Protein AF-A0A2G6DT17-F1 (afdb_monomer_lite)

Structure (mmCIF, N/CA/C/O backbone):
data_AF-A0A2G6DT17-F1
#
_entry.id   AF-A0A2G6DT17-F1
#
loop_
_atom_site.group_PDB
_atom_site.id
_atom_site.type_symbol
_atom_site.label_atom_id
_atom_site.label_alt_id
_atom_site.label_comp_id
_atom_site.label_asym_id
_atom_site.label_entity_id
_atom_site.label_seq_id
_atom_site.pdbx_PDB_ins_code
_atom_site.Cartn_x
_atom_site.Cartn_y
_atom_site.Cartn_z
_atom_site.occupancy
_atom_site.B_iso_or_equiv
_atom_site.auth_seq_id
_atom_site.auth_comp_id
_atom_site.auth_asym_id
_atom_site.auth_atom_id
_atom_site.pdbx_PDB_model_num
ATOM 1 N N . PRO A 1 1 ? 9.570 11.454 -1.236 1.00 67.00 1 PRO A N 1
ATOM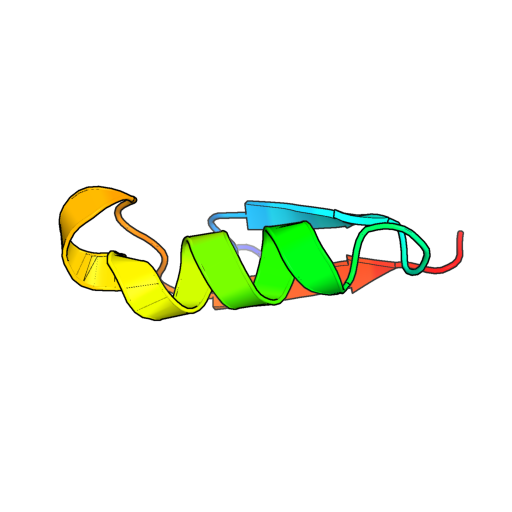 2 C CA . PRO A 1 1 ? 8.347 10.808 -1.788 1.00 67.00 1 PRO A CA 1
ATOM 3 C C . PRO A 1 1 ? 7.958 9.486 -1.101 1.00 67.00 1 PRO A C 1
ATOM 5 O O . PRO A 1 1 ? 6.769 9.193 -1.019 1.00 67.00 1 PRO A O 1
ATOM 8 N N . GLU A 1 2 ? 8.935 8.709 -0.614 1.00 79.69 2 GLU A N 1
ATOM 9 C CA . GLU A 1 2 ? 8.724 7.342 -0.097 1.00 79.69 2 GLU A CA 1
ATOM 10 C C . GLU A 1 2 ? 8.216 7.254 1.341 1.00 79.69 2 GLU A C 1
ATOM 12 O O . GLU A 1 2 ? 7.559 6.285 1.688 1.00 79.69 2 GLU A O 1
ATOM 17 N N . LYS A 1 3 ? 8.455 8.285 2.160 1.00 87.62 3 LYS A N 1
ATOM 18 C CA . LYS A 1 3 ? 8.134 8.286 3.600 1.00 87.62 3 LYS A CA 1
ATOM 19 C C . LYS A 1 3 ? 6.655 8.040 3.933 1.00 87.62 3 LYS A C 1
ATOM 21 O O . LYS A 1 3 ? 6.345 7.737 5.074 1.00 87.62 3 LYS A O 1
ATOM 26 N N . PHE A 1 4 ? 5.762 8.203 2.959 1.00 92.38 4 PHE A N 1
ATOM 27 C CA . PHE A 1 4 ? 4.324 8.006 3.136 1.00 92.38 4 PHE A CA 1
ATOM 28 C C . PHE A 1 4 ? 3.791 6.751 2.447 1.00 92.38 4 PHE A C 1
ATOM 30 O O . PHE A 1 4 ? 2.631 6.418 2.653 1.00 92.38 4 PHE A O 1
ATOM 37 N N . VAL A 1 5 ? 4.602 6.077 1.621 1.00 95.38 5 VAL A N 1
ATOM 38 C CA . VAL A 1 5 ? 4.195 4.849 0.928 1.00 95.38 5 VAL A CA 1
ATOM 39 C C . VAL A 1 5 ? 4.100 3.728 1.950 1.00 95.38 5 VAL A C 1
ATOM 41 O O . VAL A 1 5 ? 5.110 3.369 2.549 1.00 95.38 5 VAL A O 1
ATOM 44 N N . THR A 1 6 ? 2.903 3.174 2.130 1.00 96.44 6 THR A N 1
ATOM 45 C CA . THR A 1 6 ? 2.690 2.040 3.037 1.00 96.44 6 THR A CA 1
ATOM 46 C C . THR A 1 6 ? 2.505 0.725 2.298 1.00 96.44 6 THR A C 1
ATOM 48 O O . THR A 1 6 ? 2.868 -0.306 2.847 1.00 96.44 6 THR A O 1
ATOM 51 N N . HIS A 1 7 ? 2.014 0.752 1.055 1.00 96.25 7 HIS A N 1
ATOM 52 C CA . HIS A 1 7 ? 1.832 -0.453 0.244 1.00 96.25 7 HIS A CA 1
ATOM 53 C C . HIS A 1 7 ? 2.326 -0.239 -1.185 1.00 96.25 7 HIS A C 1
ATOM 55 O O . HIS A 1 7 ? 2.224 0.860 -1.745 1.00 96.25 7 HIS A O 1
ATOM 61 N N . ARG A 1 8 ? 2.870 -1.308 -1.764 1.00 96.50 8 ARG A N 1
ATOM 62 C CA . ARG A 1 8 ? 3.364 -1.358 -3.139 1.00 96.50 8 ARG A CA 1
ATOM 63 C C . ARG A 1 8 ? 2.812 -2.611 -3.795 1.00 96.50 8 ARG A C 1
ATOM 65 O O . ARG A 1 8 ? 2.933 -3.684 -3.219 1.00 96.50 8 ARG A O 1
ATOM 72 N N . PHE A 1 9 ? 2.261 -2.446 -4.985 1.00 96.81 9 PHE A N 1
ATOM 73 C CA . PHE A 1 9 ? 1.684 -3.522 -5.781 1.00 96.81 9 PHE A CA 1
ATOM 74 C C . PHE A 1 9 ? 2.282 -3.492 -7.185 1.00 96.81 9 PHE A C 1
ATOM 76 O O . PHE A 1 9 ? 2.673 -2.421 -7.676 1.00 96.81 9 PHE A O 1
ATOM 83 N N . ALA A 1 10 ? 2.355 -4.651 -7.841 1.00 97.50 10 ALA A N 1
ATOM 84 C CA . ALA A 1 10 ? 2.621 -4.663 -9.269 1.00 97.50 10 ALA A CA 1
ATOM 85 C C . ALA A 1 10 ? 1.403 -4.096 -10.011 1.00 97.50 10 ALA A C 1
ATOM 87 O O . ALA A 1 10 ? 0.279 -4.117 -9.512 1.00 97.50 10 ALA A O 1
ATOM 88 N N . LEU A 1 11 ? 1.605 -3.594 -11.228 1.00 96.19 11 LEU A N 1
ATOM 89 C CA . LEU A 1 11 ? 0.508 -3.064 -12.038 1.00 96.19 11 LEU A CA 1
ATOM 90 C C . LEU A 1 11 ? -0.552 -4.138 -12.343 1.00 96.19 11 LEU A C 1
ATOM 92 O O . LEU A 1 11 ? -1.706 -3.788 -12.544 1.00 96.19 11 LEU A O 1
ATOM 96 N N . GLY A 1 12 ? -0.180 -5.422 -12.355 1.00 96.81 12 GLY A N 1
ATOM 97 C CA . GLY A 1 12 ? -1.119 -6.536 -12.523 1.00 96.81 12 GLY A CA 1
ATOM 98 C C . GLY A 1 12 ? -2.045 -6.767 -11.323 1.00 96.81 12 GLY A C 1
ATOM 99 O O . GLY A 1 12 ? -3.133 -7.304 -11.505 1.00 96.81 12 GLY A O 1
ATOM 100 N N . ASP A 1 13 ? -1.673 -6.289 -10.134 1.00 96.94 13 ASP A N 1
ATOM 101 C CA . ASP A 1 13 ? -2.382 -6.556 -8.875 1.00 96.94 13 ASP A CA 1
ATOM 1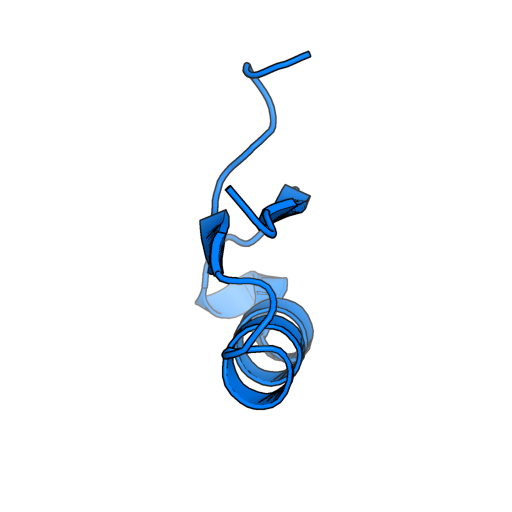02 C C . ASP A 1 13 ? -3.390 -5.438 -8.549 1.00 96.94 13 ASP A C 1
ATOM 104 O O . ASP A 1 13 ? -3.559 -5.035 -7.396 1.00 96.94 13 ASP A O 1
ATOM 108 N N . MET A 1 14 ? -4.044 -4.869 -9.573 1.00 95.12 14 MET A N 1
ATOM 109 C CA . MET A 1 14 ? -4.925 -3.708 -9.378 1.00 95.12 14 MET A CA 1
ATOM 110 C C . MET A 1 14 ? -6.081 -4.019 -8.426 1.00 95.12 14 MET A C 1
ATOM 112 O O . MET A 1 14 ? -6.409 -3.184 -7.588 1.00 95.12 14 MET A O 1
ATOM 116 N N . GLU A 1 15 ? -6.695 -5.196 -8.551 1.00 97.56 15 GLU A N 1
ATOM 117 C CA . GLU A 1 15 ? -7.833 -5.597 -7.718 1.00 97.56 15 GLU A CA 1
ATOM 118 C C . GLU A 1 15 ? -7.452 -5.632 -6.233 1.00 97.56 15 GLU A C 1
ATOM 120 O O . GLU A 1 15 ? -8.135 -5.025 -5.410 1.00 97.56 15 GLU A O 1
ATOM 125 N N . GLU A 1 16 ? -6.306 -6.232 -5.906 1.00 97.19 16 GLU A N 1
ATOM 126 C CA . GLU A 1 16 ? -5.782 -6.277 -4.541 1.00 97.19 16 GLU A CA 1
ATOM 127 C C . GLU A 1 16 ? -5.423 -4.877 -4.030 1.00 97.19 16 GLU A C 1
ATOM 129 O O . GLU A 1 16 ? -5.801 -4.502 -2.921 1.00 97.19 16 GLU A O 1
ATOM 134 N N . ALA A 1 17 ? -4.787 -4.047 -4.862 1.00 97.50 17 ALA A N 1
ATOM 135 C CA . ALA A 1 17 ? -4.458 -2.673 -4.493 1.00 97.50 17 ALA A CA 1
ATOM 136 C C . ALA A 1 17 ? -5.708 -1.840 -4.152 1.00 97.50 17 ALA A C 1
ATOM 138 O O . ALA A 1 17 ? -5.695 -1.062 -3.189 1.00 97.50 17 ALA A O 1
ATOM 139 N N . TYR A 1 18 ? -6.791 -2.005 -4.920 1.00 96.88 18 TYR A N 1
ATOM 140 C CA . TYR A 1 18 ? -8.074 -1.356 -4.650 1.00 96.88 18 TYR A CA 1
ATOM 141 C C . TYR A 1 18 ? -8.731 -1.897 -3.385 1.00 96.88 18 TYR A C 1
ATOM 143 O O . TYR A 1 18 ? -9.233 -1.112 -2.580 1.00 96.88 18 TYR A O 1
ATOM 151 N N . ASP A 1 19 ? -8.697 -3.209 -3.183 1.00 97.75 19 ASP A N 1
ATOM 152 C CA . ASP A 1 19 ? -9.269 -3.862 -2.014 1.00 97.75 19 ASP A CA 1
ATOM 153 C C . ASP A 1 19 ? -8.558 -3.426 -0.718 1.00 97.75 19 ASP A C 1
ATOM 155 O O . ASP A 1 19 ? -9.205 -2.957 0.224 1.00 97.75 19 ASP A O 1
ATOM 159 N N . THR A 1 20 ? -7.221 -3.431 -0.706 1.00 97.12 20 THR A N 1
ATOM 160 C CA . THR A 1 20 ? -6.399 -2.919 0.402 1.00 97.12 20 THR A CA 1
ATOM 161 C C . THR A 1 20 ? -6.700 -1.4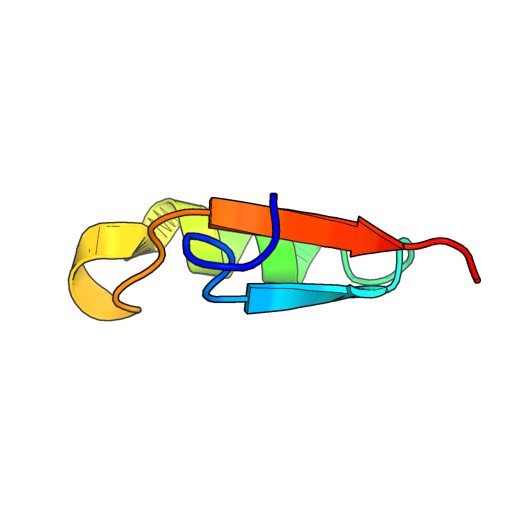53 0.702 1.00 97.12 20 THR A C 1
ATOM 163 O O . THR A 1 20 ? -6.848 -1.067 1.865 1.00 97.12 20 THR A O 1
ATOM 166 N N . PHE A 1 21 ? -6.817 -0.611 -0.329 1.00 95.94 21 PHE A N 1
ATOM 167 C CA . PHE A 1 21 ? -7.113 0.802 -0.111 1.00 95.94 21 PHE A CA 1
ATOM 168 C C . PHE A 1 21 ? -8.566 1.036 0.331 1.00 95.94 21 PHE A C 1
ATOM 170 O O . PHE A 1 21 ? -8.824 1.940 1.124 1.00 95.94 21 PHE A O 1
ATOM 177 N N . SER A 1 22 ? -9.514 0.195 -0.095 1.00 97.12 22 SER A N 1
ATOM 178 C CA . SER A 1 22 ? -10.906 0.252 0.376 1.00 97.12 22 SER A CA 1
ATOM 179 C C . SER A 1 22 ? -11.014 -0.001 1.887 1.00 97.12 22 SER A C 1
ATOM 181 O O . SER A 1 22 ? -11.818 0.634 2.571 1.00 97.12 22 SER A O 1
ATOM 183 N N . ARG A 1 23 ? -10.134 -0.853 2.431 1.00 96.94 23 ARG A N 1
ATOM 184 C CA . ARG A 1 23 ? -10.000 -1.152 3.864 1.00 96.94 23 ARG A CA 1
ATOM 185 C C . ARG A 1 23 ? -8.891 -0.345 4.543 1.00 96.94 23 ARG A C 1
ATOM 187 O O . ARG A 1 23 ? -8.357 -0.769 5.567 1.00 96.94 23 ARG A O 1
ATOM 194 N N . ALA A 1 24 ? -8.562 0.847 4.037 1.00 95.88 24 ALA A N 1
ATOM 195 C CA . ALA A 1 24 ? -7.386 1.611 4.464 1.00 95.88 24 ALA A CA 1
ATOM 196 C C . ALA A 1 24 ? -7.239 1.806 5.984 1.00 95.88 24 ALA A C 1
ATOM 198 O O . ALA A 1 24 ? -6.122 1.766 6.495 1.00 95.88 24 ALA A O 1
ATOM 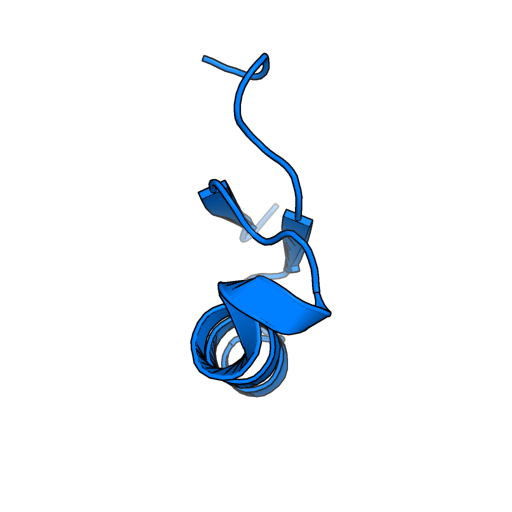199 N N . ALA A 1 25 ? -8.337 1.993 6.725 1.00 95.50 25 ALA A N 1
ATOM 200 C CA . ALA A 1 25 ? -8.284 2.131 8.183 1.00 95.50 25 ALA A CA 1
ATOM 201 C C . ALA A 1 25 ? -7.819 0.842 8.890 1.00 95.50 25 ALA A C 1
ATOM 203 O O . ALA A 1 25 ? -7.093 0.909 9.881 1.00 95.50 25 ALA A O 1
ATOM 204 N N . GLN A 1 26 ? -8.220 -0.320 8.372 1.00 96.69 26 GLN A N 1
ATOM 205 C CA . GLN A 1 26 ? -7.860 -1.638 8.901 1.00 96.69 26 GLN A CA 1
ATOM 206 C C . GLN A 1 26 ? -6.444 -2.027 8.458 1.00 96.69 26 GLN A C 1
ATOM 208 O O . GLN A 1 26 ? -5.629 -2.422 9.288 1.00 96.69 26 GLN A O 1
ATOM 213 N N . GLU A 1 27 ? -6.130 -1.804 7.179 1.00 95.94 27 GLU A N 1
ATOM 214 C CA . GLU A 1 27 ? -4.837 -2.133 6.558 1.00 95.94 27 GLU A CA 1
ATOM 215 C C . GLU A 1 27 ? -3.739 -1.095 6.848 1.00 95.94 27 GLU A C 1
ATOM 217 O O . GLU A 1 27 ? -2.588 -1.255 6.451 1.00 95.94 27 GLU A O 1
ATOM 222 N N . ARG A 1 28 ? -4.070 0.015 7.524 1.00 95.00 28 ARG A N 1
ATOM 223 C CA . ARG A 1 28 ? -3.164 1.162 7.739 1.00 95.00 28 ARG A CA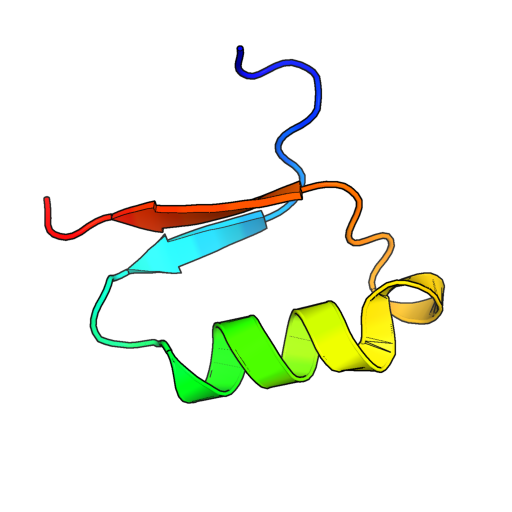 1
ATOM 224 C C . ARG A 1 28 ? -2.594 1.699 6.411 1.00 95.00 28 ARG A C 1
ATOM 226 O O . ARG A 1 28 ? -1.424 2.085 6.311 1.00 95.00 28 ARG A O 1
ATOM 233 N N . ALA A 1 29 ? -3.423 1.728 5.367 1.00 96.44 29 ALA A N 1
ATOM 234 C CA . ALA A 1 29 ? -3.033 2.184 4.038 1.00 96.44 29 ALA A CA 1
ATOM 235 C C . ALA A 1 29 ? -3.084 3.723 3.942 1.00 96.44 29 ALA A C 1
ATOM 237 O O . ALA A 1 29 ? -4.152 4.313 3.818 1.00 96.44 29 ALA A O 1
ATOM 238 N N . LEU A 1 30 ? -1.921 4.383 3.992 1.00 95.50 30 LEU A N 1
ATOM 239 C CA . LEU A 1 30 ? -1.797 5.839 3.843 1.00 95.50 30 LEU A CA 1
ATOM 240 C C . LEU A 1 30 ? -1.536 6.248 2.389 1.00 95.50 30 LEU A C 1
ATOM 242 O O . LEU A 1 30 ? -2.090 7.230 1.901 1.00 95.50 30 LEU A O 1
ATOM 24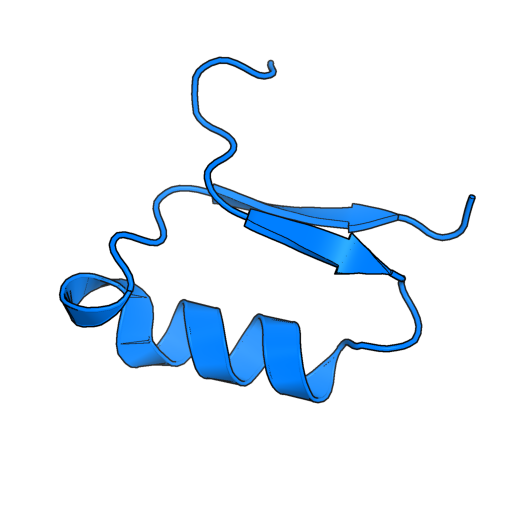6 N N . LYS A 1 31 ? -0.678 5.500 1.690 1.00 96.31 31 LYS A N 1
ATOM 247 C CA . LYS A 1 31 ? -0.394 5.706 0.269 1.00 96.31 31 LYS A CA 1
ATOM 248 C C . LYS A 1 31 ? -0.022 4.381 -0.375 1.00 96.31 31 LYS A C 1
ATOM 250 O O . LYS A 1 31 ? 0.931 3.725 0.051 1.00 96.31 31 LYS A O 1
ATOM 255 N N . VAL A 1 32 ? -0.759 4.047 -1.424 1.00 96.31 32 VAL A N 1
ATOM 256 C CA . VAL A 1 32 ? -0.553 2.866 -2.260 1.00 96.31 32 VAL A CA 1
ATOM 257 C C . VAL A 1 32 ? 0.067 3.313 -3.579 1.00 96.31 32 VAL A C 1
ATOM 259 O O . VAL A 1 32 ? -0.309 4.357 -4.117 1.00 96.31 32 VAL A O 1
ATOM 262 N N . ILE A 1 33 ? 1.036 2.559 -4.087 1.00 96.00 33 ILE A N 1
ATOM 263 C CA . ILE A 1 33 ? 1.612 2.792 -5.415 1.00 96.00 33 ILE A CA 1
ATOM 264 C C . ILE A 1 33 ? 1.625 1.505 -6.232 1.00 96.00 33 ILE A C 1
ATOM 266 O O . ILE A 1 33 ? 1.918 0.431 -5.710 1.00 96.00 33 ILE A O 1
ATOM 270 N N . LEU A 1 34 ? 1.331 1.658 -7.520 1.00 96.44 34 LEU A N 1
ATOM 271 C CA . LEU A 1 34 ? 1.406 0.609 -8.529 1.00 96.44 34 LEU A CA 1
ATOM 272 C C . LEU A 1 34 ? 2.676 0.806 -9.358 1.00 96.44 34 LEU A C 1
ATOM 274 O O . LEU A 1 34 ? 2.995 1.942 -9.720 1.00 96.44 34 LEU A O 1
ATOM 278 N N . SER A 1 35 ? 3.383 -0.282 -9.663 1.00 95.50 35 SER A N 1
ATOM 279 C CA . SER A 1 35 ? 4.571 -0.258 -10.526 1.00 95.50 35 SER A CA 1
ATOM 280 C C . SER A 1 35 ? 4.493 -1.307 -11.630 1.00 95.50 35 SER A C 1
ATOM 282 O O . SER A 1 35 ? 4.117 -2.445 -11.378 1.00 95.50 35 SER A O 1
ATOM 284 N N . ALA A 1 36 ? 4.874 -0.937 -12.853 1.00 91.12 36 ALA A N 1
ATOM 285 C CA . ALA A 1 36 ? 4.898 -1.825 -14.025 1.00 91.12 36 ALA A CA 1
ATOM 286 C C . ALA A 1 36 ? 6.292 -2.421 -14.315 1.00 91.12 36 ALA A C 1
ATOM 288 O O . ALA A 1 36 ? 6.535 -2.912 -15.414 1.00 91.12 36 ALA A O 1
ATOM 289 N N . SER A 1 37 ? 7.214 -2.273 -13.364 1.00 70.44 37 SER A N 1
ATOM 290 C CA . SER A 1 37 ? 8.661 -2.482 -13.501 1.00 70.44 37 SER A CA 1
ATOM 291 C C . SER A 1 37 ? 9.134 -3.804 -12.927 1.00 70.44 37 SER A C 1
ATOM 293 O O . SER A 1 37 ? 8.712 -4.076 -11.779 1.00 70.44 37 SER A O 1
#

pLDDT: mean 93.99, std 6.86, range [67.0, 97.75]

Sequence (37 aa):
PEKFVTHRFALGDMEEAYDTFSRAAQERALKVILSAS

Secondary structure (DSSP, 8-state):
-GGG--EEEETT-HHHHHHHHHTHHHHT-S-EEEE--

Radius of gyration: 9.54 Å; chains: 1; bounding box: 20×17×23 Å

Foldseek 3Di:
DCPQAPEEEEQVCVVVQVVLVVPCVVNVGRDYDYHPD